Protein AF-A0A0C2S183-F1 (afdb_monomer)

Secondary structure (DSSP, 8-state):
--GGGS-HHHHHHHHHHGGG---GGGT------------HHHHHHHHHHHHHHTT--GGGGG-HHHHHHHHHH-TT--GGGSPPHHHHHHHHHHHHHHHHHHHHHHHHHHHHHHHHHHHHH--

Organism: Amanita muscaria (strain Koide BX008) (NCBI:txid946122)

Radius of gyration: 29.62 Å; Cα contacts (8 Å, |Δi|>4): 50; chains: 1; bounding box: 58×31×96 Å

Sequence (123 aa):
LNHRAIPPPLMKSMQKANKGQMKLDKMLEKGTKPQETFTKEIILRSVAQFVVCNDQALAVANNVFFRNCLVSMRPKTKRSELPSTHDISVYIHNQCVDWLAQLKKDISVSTDYYKEKTTLTNP

pLDDT: mean 81.88, std 15.83, range [51.69, 98.19]

Mean predicted aligned error: 14.42 Å

Nearest PDB structures (foldseek):
  3q8x-assembly1_A  TM=3.657E-01  e=8.889E+00  Streptococcus pyogenes

Solvent-accessible surface area (backbone atoms only — not comparable to full-atom values): 7395 Å² total; per-residue (Å²): 133,75,83,82,79,58,57,69,72,58,50,54,50,50,59,59,64,64,74,64,78,73,59,67,79,80,75,52,84,78,72,85,62,81,71,76,78,83,43,48,65,56,47,36,54,52,53,39,48,52,30,65,79,66,74,45,65,62,63,52,51,64,32,66,66,54,47,49,50,56,32,67,78,36,78,83,62,51,78,90,42,55,51,43,38,63,56,35,54,52,51,53,50,50,53,50,53,54,49,52,56,50,50,51,50,54,52,50,54,52,52,50,55,54,50,54,52,51,58,74,72,55,129

Foldseek 3Di:
DDPPPAPPVRVVVVVVVVPDPPDVVVVDPPPPDPPPPLALVNLLVVVLCVCVVVVHDLQCLVDPVSVVVVCVVPVPDDPVSRDHSVSSVVVVVVVVVVVVVVVVVVVVVVVVVVVVVVVVVPD

Structure (mmCIF, N/CA/C/O backbone):
data_AF-A0A0C2S183-F1
#
_entry.id   AF-A0A0C2S183-F1
#
loop_
_atom_site.group_PDB
_atom_site.id
_atom_site.type_symbol
_atom_site.label_atom_id
_atom_site.label_alt_id
_atom_site.label_comp_id
_atom_site.label_asym_id
_atom_site.label_entity_id
_atom_site.label_seq_id
_atom_site.pdbx_PDB_ins_code
_atom_site.Cartn_x
_atom_site.Cartn_y
_atom_site.Cartn_z
_atom_site.occupancy
_atom_site.B_iso_or_equiv
_atom_site.auth_seq_id
_atom_site.auth_comp_id
_atom_site.auth_asym_id
_atom_site.auth_atom_id
_atom_site.pdbx_PDB_model_num
ATOM 1 N N . LEU A 1 1 ? 23.446 -6.283 -49.435 1.00 51.69 1 LEU A N 1
ATOM 2 C CA . LEU A 1 1 ? 22.311 -6.289 -50.389 1.00 51.69 1 LEU A CA 1
ATOM 3 C C . LEU A 1 1 ? 22.764 -5.677 -51.714 1.00 51.69 1 LEU A C 1
ATOM 5 O O . LEU A 1 1 ? 23.274 -4.564 -51.706 1.00 51.69 1 LEU A O 1
ATOM 9 N N . ASN A 1 2 ? 22.614 -6.400 -52.830 1.00 53.06 2 ASN A N 1
ATOM 10 C CA . ASN A 1 2 ? 22.972 -5.919 -54.170 1.00 53.06 2 ASN A CA 1
ATOM 11 C C . ASN A 1 2 ? 21.949 -4.882 -54.665 1.00 53.06 2 ASN A C 1
ATOM 13 O O . ASN A 1 2 ? 20.811 -5.219 -54.974 1.00 53.06 2 ASN A O 1
ATOM 17 N N . HI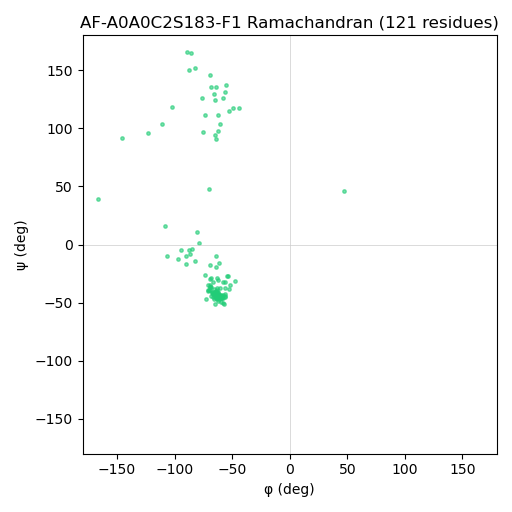S A 1 3 ? 22.370 -3.623 -54.787 1.00 58.47 3 HIS A N 1
ATOM 18 C CA . HIS A 1 3 ? 21.548 -2.484 -55.231 1.00 58.47 3 HIS A CA 1
ATOM 19 C C . HIS A 1 3 ? 21.041 -2.594 -56.686 1.00 58.47 3 HIS A C 1
ATOM 21 O O . HIS A 1 3 ? 20.203 -1.802 -57.107 1.00 58.47 3 HIS A O 1
ATOM 27 N N . ARG A 1 4 ? 21.535 -3.575 -57.454 1.00 61.53 4 ARG A N 1
ATOM 28 C CA . ARG A 1 4 ? 21.170 -3.823 -58.860 1.00 61.53 4 ARG A CA 1
ATOM 29 C C . ARG A 1 4 ? 19.931 -4.705 -59.053 1.00 61.53 4 ARG A C 1
ATOM 31 O O . ARG A 1 4 ? 19.474 -4.838 -60.178 1.00 61.53 4 ARG A O 1
ATOM 38 N N . ALA A 1 5 ? 19.390 -5.302 -57.989 1.00 69.50 5 ALA A N 1
ATOM 39 C CA . ALA A 1 5 ? 18.243 -6.213 -58.084 1.00 69.50 5 ALA A CA 1
ATOM 40 C C . ALA A 1 5 ? 16.873 -5.504 -58.086 1.00 69.50 5 ALA A C 1
ATOM 42 O O . ALA A 1 5 ? 15.847 -6.163 -58.221 1.00 69.50 5 ALA A O 1
ATOM 43 N N . ILE A 1 6 ? 16.835 -4.177 -57.923 1.00 68.56 6 ILE A N 1
ATOM 44 C CA .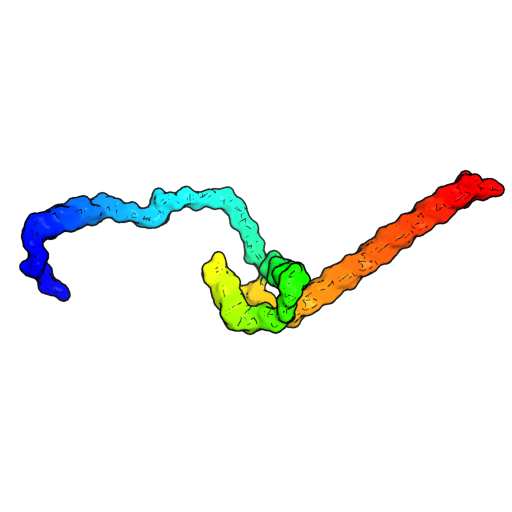 ILE A 1 6 ? 15.585 -3.409 -57.890 1.00 68.56 6 ILE A CA 1
ATOM 45 C C . ILE A 1 6 ? 15.389 -2.723 -59.249 1.00 68.56 6 ILE A C 1
ATOM 47 O O . ILE A 1 6 ? 16.206 -1.872 -59.612 1.00 68.56 6 ILE A O 1
ATOM 51 N N . PRO A 1 7 ? 14.312 -3.038 -59.992 1.00 77.44 7 PRO A N 1
ATOM 52 C CA . PRO A 1 7 ? 14.007 -2.380 -61.256 1.00 77.44 7 PRO A CA 1
ATOM 53 C C . PRO A 1 7 ? 13.921 -0.847 -61.099 1.00 77.44 7 PRO A C 1
ATOM 55 O O . PRO A 1 7 ? 13.278 -0.367 -60.159 1.00 77.44 7 PRO A O 1
ATOM 58 N N . PRO A 1 8 ? 14.494 -0.049 -62.023 1.00 74.06 8 PRO A N 1
ATOM 59 C CA . PRO A 1 8 ? 14.494 1.416 -61.935 1.00 74.06 8 PRO A CA 1
ATOM 60 C C . PRO A 1 8 ? 13.119 2.081 -61.704 1.00 74.06 8 PRO A C 1
ATOM 62 O O . PRO A 1 8 ? 13.066 3.078 -60.977 1.00 74.06 8 PRO A O 1
ATOM 65 N N . PRO A 1 9 ? 11.995 1.561 -62.247 1.00 75.88 9 PRO A N 1
ATOM 66 C CA . PRO A 1 9 ? 10.665 2.102 -61.956 1.00 75.88 9 PRO A CA 1
ATOM 67 C C . PRO A 1 9 ? 10.265 1.952 -60.481 1.00 75.88 9 PRO A C 1
ATOM 69 O O . PRO A 1 9 ? 9.735 2.893 -59.890 1.00 75.88 9 PRO A O 1
ATOM 72 N N . LEU A 1 10 ? 10.581 0.803 -59.871 1.00 69.12 10 LEU A N 1
ATOM 73 C CA . LEU A 1 10 ? 10.329 0.516 -58.455 1.00 69.12 10 LEU A CA 1
ATOM 74 C C . LEU A 1 10 ? 11.228 1.357 -57.544 1.00 69.12 10 LEU A C 1
ATOM 76 O O . LEU A 1 10 ? 10.786 1.860 -56.519 1.00 69.12 10 LEU A O 1
ATOM 80 N N . MET A 1 11 ? 12.477 1.599 -57.943 1.00 71.94 11 MET A N 1
ATOM 81 C CA . MET A 1 11 ? 13.378 2.461 -57.175 1.00 71.94 11 MET A CA 1
ATOM 82 C C . MET A 1 11 ? 12.866 3.912 -57.112 1.00 71.94 11 MET A C 1
ATOM 84 O O . MET A 1 11 ? 12.898 4.540 -56.052 1.00 71.94 11 MET A O 1
ATOM 88 N N . LYS A 1 12 ? 12.327 4.434 -58.224 1.00 70.06 12 LYS A N 1
ATOM 89 C CA . LYS A 1 12 ? 11.727 5.778 -58.281 1.00 70.06 12 LYS A CA 1
ATOM 90 C C . LYS A 1 12 ? 10.422 5.876 -57.485 1.00 70.06 12 LYS A C 1
ATOM 92 O O . LYS A 1 12 ? 10.176 6.918 -56.876 1.00 70.06 12 LYS A O 1
ATOM 97 N N . SER A 1 13 ? 9.594 4.827 -57.466 1.00 66.88 13 SER A N 1
ATOM 98 C CA . SER A 1 13 ? 8.370 4.808 -56.653 1.00 66.88 13 SER A CA 1
ATOM 99 C C . SER A 1 13 ? 8.682 4.700 -55.158 1.00 66.88 13 SER A C 1
ATOM 101 O O . SER A 1 13 ? 8.099 5.440 -54.370 1.00 66.88 13 SER A O 1
ATOM 103 N N . MET A 1 14 ? 9.674 3.892 -54.767 1.00 64.69 14 MET A N 1
ATOM 104 C CA . MET A 1 14 ? 10.140 3.784 -53.379 1.00 64.69 14 MET A CA 1
ATOM 105 C C . MET A 1 14 ? 10.765 5.089 -52.873 1.00 64.69 14 MET A C 1
ATOM 107 O O . MET A 1 14 ? 10.474 5.509 -51.758 1.00 64.69 14 MET A O 1
ATOM 111 N N . GLN A 1 15 ? 11.562 5.789 -53.688 1.00 65.31 15 GLN A N 1
ATOM 112 C CA . GLN A 1 15 ? 12.102 7.109 -53.326 1.00 65.31 15 GLN A CA 1
ATOM 113 C C . GLN A 1 15 ? 11.017 8.190 -53.215 1.00 65.31 15 GLN A C 1
ATOM 115 O O . GLN A 1 15 ? 11.141 9.094 -52.389 1.00 65.31 15 GLN A O 1
ATOM 120 N N . LYS A 1 16 ? 9.941 8.105 -54.012 1.00 62.91 16 LYS A N 1
ATOM 121 C CA . LYS A 1 16 ? 8.768 8.983 -53.868 1.00 62.91 16 LYS A CA 1
ATOM 122 C C . LYS A 1 16 ? 7.954 8.658 -52.611 1.00 62.91 16 LYS A C 1
ATOM 124 O O . LYS A 1 16 ? 7.524 9.589 -51.940 1.00 62.91 16 LYS A O 1
ATOM 129 N N . ALA A 1 17 ? 7.794 7.379 -52.265 1.00 58.47 17 ALA A N 1
ATOM 130 C CA . ALA A 1 17 ? 7.087 6.943 -51.058 1.00 58.47 17 ALA A CA 1
ATOM 131 C C . ALA A 1 17 ? 7.845 7.294 -49.763 1.00 58.47 17 ALA A C 1
ATOM 133 O O . ALA A 1 17 ? 7.230 7.577 -48.739 1.00 58.47 17 ALA A O 1
ATOM 134 N N . ASN A 1 18 ? 9.180 7.358 -49.812 1.00 55.22 18 ASN A N 1
ATOM 135 C CA . ASN A 1 18 ? 10.015 7.667 -48.646 1.00 55.22 18 ASN A CA 1
ATOM 136 C C . ASN A 1 18 ? 10.070 9.167 -48.282 1.00 55.22 18 ASN A C 1
ATOM 138 O O . ASN A 1 18 ? 10.753 9.552 -47.336 1.00 55.22 18 ASN A O 1
ATOM 142 N N . LYS A 1 19 ? 9.357 10.039 -49.012 1.00 53.75 19 LYS A N 1
ATOM 143 C CA . LYS A 1 19 ? 9.316 11.491 -48.751 1.00 53.75 19 LYS A CA 1
ATOM 144 C C . LYS A 1 19 ? 8.369 11.913 -47.623 1.00 53.75 19 LYS A C 1
ATOM 146 O O . LYS A 1 19 ? 8.138 13.106 -47.451 1.00 53.75 19 LYS A O 1
ATOM 151 N N . GLY A 1 20 ? 7.840 10.983 -46.833 1.00 58.28 20 GLY A N 1
ATOM 152 C CA . GLY A 1 20 ? 6.886 11.368 -45.800 1.00 58.28 20 GLY A CA 1
ATOM 153 C C . GLY A 1 20 ? 6.569 10.314 -44.760 1.00 58.28 20 GLY A C 1
ATOM 154 O O . GLY A 1 20 ? 5.420 10.238 -44.345 1.00 58.28 20 GLY A O 1
ATOM 155 N N . GLN A 1 21 ? 7.539 9.523 -44.292 1.00 55.94 21 GLN A N 1
ATOM 156 C CA . GLN A 1 21 ? 7.322 8.868 -43.003 1.00 55.94 21 GLN A CA 1
ATOM 157 C C . GLN A 1 21 ? 7.498 9.933 -41.915 1.00 55.94 21 GLN A C 1
ATOM 159 O O . GLN A 1 21 ? 8.614 10.307 -41.548 1.00 55.94 21 GLN A O 1
ATOM 164 N N . MET A 1 22 ? 6.383 10.505 -41.459 1.00 55.66 22 MET A N 1
ATOM 165 C CA . MET A 1 22 ? 6.396 11.418 -40.324 1.00 55.66 22 MET A CA 1
ATOM 166 C C . MET A 1 22 ? 6.984 10.686 -39.115 1.00 55.66 22 MET A C 1
ATOM 168 O O . MET A 1 22 ? 6.528 9.602 -38.756 1.00 55.66 22 MET A O 1
ATOM 172 N N . LYS A 1 23 ? 8.016 11.264 -38.487 1.00 62.94 23 LYS A N 1
ATOM 173 C CA . LYS A 1 23 ? 8.497 10.772 -37.190 1.00 62.94 23 LYS A CA 1
ATOM 174 C C . LYS A 1 23 ? 7.316 10.795 -36.219 1.00 62.94 23 LYS A C 1
ATOM 176 O O . LYS A 1 23 ? 6.643 11.819 -36.130 1.00 62.94 23 LYS A O 1
ATOM 181 N N . LEU A 1 24 ? 7.097 9.691 -35.502 1.00 59.22 24 LEU A N 1
ATOM 182 C CA . LEU A 1 24 ? 6.014 9.514 -34.519 1.00 59.22 24 LEU A CA 1
ATOM 183 C C . LEU A 1 24 ? 5.893 10.694 -33.538 1.00 59.22 24 LEU A C 1
ATOM 185 O O . LEU A 1 24 ? 4.786 11.063 -33.159 1.00 59.22 24 LEU A O 1
ATOM 189 N N . ASP A 1 25 ? 7.013 11.349 -33.217 1.00 59.03 25 ASP A N 1
ATOM 190 C CA . ASP A 1 25 ? 7.066 12.574 -32.407 1.00 59.03 25 ASP A CA 1
ATOM 191 C C . ASP A 1 25 ? 6.185 13.725 -32.924 1.00 59.03 25 ASP A C 1
ATOM 193 O O . ASP A 1 25 ? 5.768 14.563 -32.133 1.00 59.03 25 ASP A O 1
ATOM 197 N N . LYS A 1 26 ? 5.897 13.790 -34.232 1.00 59.72 26 LYS A N 1
ATOM 198 C CA . LYS A 1 26 ? 5.030 14.818 -34.837 1.00 59.72 26 LYS A CA 1
ATOM 199 C C . LYS A 1 26 ? 3.550 14.433 -34.880 1.00 59.72 26 LYS A C 1
ATOM 201 O O . LYS A 1 26 ? 2.736 15.271 -35.244 1.00 59.72 26 LYS A O 1
ATOM 206 N N . MET A 1 27 ? 3.204 13.183 -34.571 1.00 56.78 27 MET A N 1
ATOM 207 C CA . MET A 1 27 ? 1.818 12.690 -34.601 1.00 56.78 27 MET A CA 1
ATOM 208 C C . MET A 1 27 ? 1.153 12.703 -33.224 1.00 56.78 27 MET A C 1
ATOM 210 O O . MET A 1 27 ? -0.056 12.517 -33.132 1.00 56.78 27 MET A O 1
ATOM 214 N N . LEU A 1 28 ? 1.930 12.902 -32.159 1.00 60.28 28 LEU A N 1
ATOM 215 C CA . LEU A 1 28 ? 1.430 12.894 -30.796 1.00 60.28 28 LEU A CA 1
ATOM 216 C C . LEU A 1 28 ? 1.505 14.310 -30.225 1.00 60.28 28 LEU A C 1
ATOM 218 O O . LEU A 1 28 ? 2.576 14.771 -29.827 1.00 60.28 28 LEU A O 1
ATOM 222 N N . GLU A 1 29 ? 0.362 14.988 -30.138 1.00 63.06 29 GLU A N 1
ATOM 223 C CA . GLU A 1 29 ? 0.225 16.105 -29.210 1.00 63.06 29 GLU A CA 1
ATOM 224 C C . GLU A 1 29 ? 0.451 15.544 -27.804 1.00 63.06 29 GLU A C 1
ATOM 226 O O . GLU A 1 29 ? -0.385 14.824 -27.252 1.00 63.06 29 GLU A O 1
ATOM 231 N N . LYS A 1 30 ? 1.638 15.794 -27.239 1.00 62.47 30 LYS A N 1
ATOM 232 C CA . LYS A 1 30 ? 1.937 15.463 -25.845 1.00 62.47 30 LYS A CA 1
ATOM 233 C C . LYS A 1 30 ? 1.020 16.317 -24.986 1.00 62.47 30 LYS A C 1
ATOM 235 O O . LYS A 1 30 ? 1.367 17.445 -24.652 1.00 62.47 30 LYS A O 1
ATOM 240 N N . GLY A 1 31 ? -0.157 15.782 -24.669 1.00 55.84 31 GLY A N 1
ATOM 241 C CA . GLY A 1 31 ? -1.099 16.416 -23.768 1.00 55.84 31 GLY A CA 1
ATOM 242 C C . GLY A 1 31 ? -0.357 16.832 -22.506 1.00 55.84 31 GLY A C 1
ATOM 243 O O . GLY A 1 31 ? 0.193 15.991 -21.793 1.00 55.84 31 GLY A O 1
ATOM 244 N N . THR A 1 32 ? -0.328 18.135 -22.254 1.00 54.59 32 THR A N 1
ATOM 245 C CA . THR A 1 32 ? 0.193 18.794 -21.054 1.00 54.59 32 THR A CA 1
ATOM 246 C C . THR A 1 32 ? -0.724 18.518 -19.864 1.00 54.59 32 THR A C 1
ATOM 248 O O . THR A 1 32 ? -1.116 19.415 -19.125 1.00 54.59 32 THR A O 1
ATOM 251 N N . LYS A 1 33 ? -1.102 17.255 -19.656 1.00 60.59 33 LYS A N 1
ATOM 252 C CA . LYS A 1 33 ? -1.627 16.854 -18.358 1.00 60.59 33 LYS A CA 1
ATOM 253 C C . LYS A 1 33 ? -0.453 16.942 -17.385 1.00 60.59 33 LYS A C 1
ATOM 255 O O . LYS A 1 33 ? 0.639 16.489 -17.748 1.00 60.59 33 LYS A O 1
ATOM 260 N N . PRO A 1 34 ? -0.636 17.510 -16.181 1.00 55.41 34 PRO A N 1
ATOM 261 C CA . PRO A 1 34 ? 0.350 17.350 -15.129 1.00 55.41 34 PRO A CA 1
ATOM 262 C C . PRO A 1 34 ? 0.576 15.847 -15.010 1.00 55.41 34 PRO A C 1
ATOM 264 O O . PRO A 1 34 ? -0.366 15.104 -14.733 1.00 55.41 34 PRO A O 1
ATOM 267 N N . GLN A 1 35 ? 1.780 15.369 -15.328 1.00 59.56 35 GLN A N 1
ATOM 268 C CA . GLN A 1 35 ? 2.105 14.007 -14.947 1.00 59.56 35 GLN A CA 1
ATOM 269 C C . GLN A 1 35 ? 2.041 14.021 -13.431 1.00 59.56 35 GLN A C 1
ATOM 271 O O . GLN A 1 35 ? 2.864 14.699 -12.813 1.00 59.56 35 GLN A O 1
ATOM 276 N N . GLU A 1 36 ? 1.046 13.341 -12.854 1.00 64.56 36 GLU A N 1
ATOM 277 C CA . GLU A 1 36 ? 1.074 13.018 -11.436 1.00 64.56 36 GLU A CA 1
ATOM 278 C C . GLU A 1 36 ? 2.484 12.526 -11.151 1.00 64.56 36 GLU A C 1
ATOM 280 O O . GLU A 1 36 ? 2.999 11.606 -11.800 1.00 64.56 36 GLU A O 1
ATOM 285 N N . THR A 1 37 ? 3.172 13.262 -10.287 1.00 68.50 37 THR A N 1
ATOM 286 C CA . THR A 1 37 ? 4.536 12.955 -9.911 1.00 68.50 37 THR A CA 1
ATOM 287 C C . THR A 1 37 ? 4.484 11.599 -9.244 1.00 68.50 37 THR A C 1
ATOM 289 O O . THR A 1 37 ? 4.106 11.496 -8.088 1.00 68.50 37 THR A O 1
ATOM 292 N N . PHE A 1 38 ? 4.797 10.548 -9.990 1.00 72.62 38 PHE A N 1
ATOM 293 C CA . PHE A 1 38 ? 4.910 9.200 -9.456 1.00 72.62 38 PHE A CA 1
ATOM 294 C C . PHE A 1 38 ? 6.081 9.186 -8.481 1.00 72.62 38 PHE A C 1
ATOM 296 O O . PHE A 1 38 ? 7.242 9.040 -8.882 1.00 72.62 38 PHE A O 1
ATOM 303 N N . THR A 1 39 ? 5.748 9.386 -7.214 1.00 86.44 39 THR A N 1
ATOM 304 C CA . THR A 1 39 ? 6.654 9.232 -6.091 1.00 86.44 39 THR A CA 1
ATOM 305 C C . THR A 1 39 ? 6.602 7.795 -5.584 1.00 86.44 39 THR A C 1
ATOM 307 O O . THR A 1 39 ? 5.687 7.025 -5.907 1.00 86.44 39 THR A O 1
ATOM 310 N N . LYS A 1 40 ? 7.588 7.422 -4.766 1.00 90.50 40 LYS A N 1
ATOM 311 C CA . LYS A 1 40 ? 7.632 6.109 -4.115 1.00 90.50 40 LYS A CA 1
ATOM 312 C C . LYS A 1 40 ? 6.360 5.852 -3.298 1.00 90.50 40 LYS A C 1
ATOM 314 O O . LYS A 1 40 ? 5.843 4.740 -3.301 1.00 90.50 40 LYS A O 1
ATOM 319 N N . GLU A 1 41 ? 5.831 6.885 -2.653 1.00 91.81 41 GLU A N 1
ATOM 320 C CA . GLU A 1 41 ? 4.638 6.826 -1.807 1.00 91.81 41 GLU A CA 1
ATOM 321 C C . GLU A 1 41 ? 3.382 6.508 -2.625 1.00 91.81 41 GLU A C 1
ATOM 323 O O . GLU A 1 41 ? 2.576 5.674 -2.218 1.00 91.81 41 GLU A O 1
ATOM 328 N N . ILE A 1 42 ? 3.231 7.115 -3.807 1.00 91.00 42 ILE A N 1
ATOM 329 C CA . ILE A 1 42 ? 2.090 6.846 -4.695 1.00 91.00 42 ILE A CA 1
ATOM 330 C C . ILE A 1 42 ? 2.153 5.419 -5.239 1.00 91.00 42 ILE A C 1
ATOM 332 O O . ILE A 1 42 ? 1.127 4.735 -5.283 1.00 91.00 42 ILE A O 1
ATOM 336 N N . ILE A 1 43 ? 3.345 4.938 -5.608 1.00 92.81 43 ILE A N 1
ATOM 337 C CA . ILE A 1 43 ? 3.531 3.550 -6.051 1.00 92.81 43 ILE A CA 1
ATOM 338 C C . ILE A 1 43 ? 3.193 2.592 -4.904 1.00 92.81 43 ILE A C 1
ATOM 340 O O . ILE A 1 43 ? 2.428 1.652 -5.107 1.00 92.81 43 ILE A O 1
ATOM 344 N N . LEU A 1 44 ? 3.704 2.849 -3.697 1.00 95.69 44 LEU A N 1
ATOM 345 C CA . LEU A 1 44 ? 3.421 2.044 -2.510 1.00 95.69 44 LEU A CA 1
ATOM 346 C C . LEU A 1 44 ? 1.917 1.964 -2.230 1.00 95.69 44 LEU A C 1
ATOM 348 O O . LEU A 1 44 ? 1.382 0.863 -2.115 1.00 95.69 44 LEU A O 1
ATOM 352 N N . ARG A 1 45 ? 1.228 3.111 -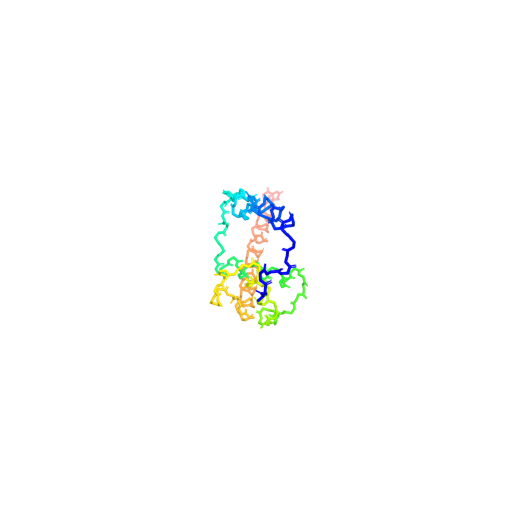2.193 1.00 95.75 45 ARG A N 1
ATOM 353 C CA . ARG A 1 45 ? -0.223 3.178 -1.981 1.00 95.75 45 ARG A CA 1
ATOM 354 C C . ARG A 1 45 ? -0.990 2.413 -3.058 1.00 95.75 45 ARG A C 1
ATOM 356 O O . ARG A 1 45 ? -1.884 1.639 -2.732 1.00 95.75 45 ARG A O 1
ATOM 363 N N . SER A 1 46 ? -0.631 2.602 -4.327 1.00 94.50 46 SER A N 1
ATOM 364 C CA . SER A 1 46 ? -1.326 1.969 -5.456 1.00 94.50 46 SER A CA 1
ATOM 365 C C . SER A 1 46 ? -1.150 0.451 -5.454 1.00 94.50 46 SER A C 1
ATOM 367 O O . SER A 1 46 ? -2.113 -0.285 -5.654 1.00 94.50 46 SER A O 1
ATOM 369 N N . VAL A 1 47 ? 0.066 -0.036 -5.186 1.00 95.25 47 VAL A N 1
ATOM 370 C CA . VAL A 1 47 ? 0.333 -1.479 -5.096 1.00 95.25 47 VAL A CA 1
ATOM 371 C C . VAL A 1 47 ? -0.334 -2.076 -3.856 1.00 95.25 47 VAL A C 1
ATOM 373 O O . VAL A 1 47 ? -0.905 -3.157 -3.949 1.00 95.25 47 VAL A O 1
ATOM 376 N N . ALA A 1 48 ? -0.333 -1.378 -2.717 1.00 97.31 48 ALA A N 1
ATOM 377 C CA . ALA A 1 48 ? -1.052 -1.823 -1.525 1.00 97.31 48 ALA A CA 1
ATOM 378 C C . ALA A 1 48 ? -2.563 -1.931 -1.777 1.00 97.31 48 ALA A C 1
ATOM 380 O O . ALA A 1 48 ? -3.172 -2.936 -1.419 1.00 97.31 48 ALA A O 1
ATOM 381 N N . GLN A 1 49 ? -3.161 -0.949 -2.456 1.00 97.00 49 GLN A N 1
ATOM 382 C CA . GLN A 1 49 ? -4.572 -0.995 -2.834 1.00 97.00 49 GLN A CA 1
ATOM 383 C C . GLN A 1 49 ? -4.861 -2.145 -3.804 1.00 97.00 49 GLN A C 1
ATOM 385 O O . GLN A 1 49 ? -5.830 -2.868 -3.608 1.00 97.00 49 GLN A O 1
ATOM 390 N N . PHE A 1 50 ? -4.008 -2.360 -4.809 1.00 96.19 50 PHE A N 1
ATOM 391 C CA . PHE A 1 50 ? -4.118 -3.514 -5.704 1.00 96.19 50 PHE A CA 1
ATOM 392 C C . PHE A 1 50 ? -4.093 -4.837 -4.928 1.00 96.19 50 PHE A C 1
ATOM 394 O O . PHE A 1 50 ? -4.893 -5.723 -5.213 1.00 96.19 50 PHE A O 1
ATOM 401 N N . VAL A 1 51 ? -3.209 -4.953 -3.933 1.00 97.25 51 VAL A N 1
ATOM 402 C CA . VAL A 1 51 ? -3.101 -6.149 -3.094 1.00 97.25 51 VAL A CA 1
ATOM 403 C C . VAL A 1 51 ? -4.363 -6.376 -2.269 1.00 97.25 51 VAL A C 1
ATOM 405 O O . VAL A 1 51 ? -4.922 -7.466 -2.314 1.00 97.25 51 VAL A O 1
ATOM 408 N N . VAL A 1 52 ? -4.828 -5.353 -1.551 1.00 96.94 52 VAL A N 1
ATOM 409 C CA . VAL A 1 52 ? -5.968 -5.473 -0.630 1.00 96.94 52 VAL A CA 1
ATOM 410 C C . VAL A 1 52 ? -7.292 -5.610 -1.382 1.00 96.94 52 VAL A C 1
ATOM 412 O O . VAL A 1 52 ? -8.091 -6.480 -1.059 1.00 96.94 52 VAL A O 1
ATOM 415 N N . CYS A 1 53 ? -7.542 -4.769 -2.388 1.00 97.38 53 CYS A N 1
ATOM 416 C CA . CYS A 1 53 ? -8.832 -4.736 -3.080 1.00 97.38 53 CYS A CA 1
ATOM 417 C C . CYS A 1 53 ? -9.053 -5.933 -4.011 1.00 97.38 53 CYS A C 1
ATOM 419 O O . CYS A 1 53 ? -10.202 -6.285 -4.255 1.00 97.38 53 CYS A O 1
ATOM 421 N N . ASN A 1 54 ? -7.983 -6.548 -4.524 1.00 96.88 54 ASN A N 1
ATOM 422 C CA . ASN A 1 54 ? -8.077 -7.702 -5.424 1.00 96.88 54 ASN A CA 1
ATOM 423 C C . ASN A 1 54 ? -7.648 -9.019 -4.761 1.00 96.88 54 ASN A C 1
ATOM 425 O O . ASN A 1 54 ? -7.340 -9.966 -5.484 1.00 96.88 54 ASN A O 1
ATOM 429 N N . ASP A 1 55 ? -7.566 -9.063 -3.427 1.00 96.19 55 ASP A N 1
ATOM 430 C CA . ASP A 1 55 ? -7.179 -10.249 -2.645 1.00 96.19 55 ASP A CA 1
ATOM 431 C C . ASP A 1 55 ? -5.914 -10.948 -3.180 1.00 96.19 55 ASP A C 1
ATOM 433 O O . ASP A 1 55 ? -5.855 -12.154 -3.417 1.00 96.19 55 ASP A O 1
ATOM 437 N N . GLN A 1 56 ? -4.884 -10.155 -3.475 1.00 97.38 56 GLN A N 1
ATOM 438 C CA . GLN A 1 56 ? -3.628 -10.690 -3.992 1.00 97.38 56 GLN A CA 1
ATOM 439 C C . GLN A 1 56 ? -2.706 -11.083 -2.844 1.00 97.38 56 GLN A C 1
ATOM 441 O O . GLN A 1 56 ? -2.655 -10.441 -1.796 1.00 97.38 56 GLN A O 1
ATOM 446 N N . ALA A 1 57 ? -1.864 -12.089 -3.075 1.00 97.06 57 ALA A N 1
ATOM 447 C CA . ALA A 1 57 ? -0.811 -12.425 -2.128 1.00 97.06 57 ALA A CA 1
ATOM 448 C C . ALA A 1 57 ? 0.199 -11.270 -1.994 1.00 97.06 57 ALA A C 1
ATOM 450 O O . ALA A 1 57 ? 0.711 -10.768 -2.994 1.00 97.06 57 ALA A O 1
ATOM 451 N N . LEU A 1 58 ? 0.602 -10.928 -0.764 1.00 96.75 58 LEU A N 1
ATOM 452 C CA . LEU A 1 58 ? 1.635 -9.912 -0.483 1.00 96.75 58 LEU A CA 1
ATOM 453 C C . LEU A 1 58 ? 2.967 -10.168 -1.222 1.00 96.75 58 LEU A C 1
ATOM 455 O O . LEU A 1 58 ? 3.721 -9.240 -1.534 1.00 96.75 58 LEU A O 1
ATOM 459 N N . ALA A 1 59 ? 3.261 -11.434 -1.531 1.00 96.44 59 ALA A N 1
ATOM 460 C CA . ALA A 1 59 ? 4.435 -11.846 -2.296 1.00 96.44 59 ALA A CA 1
ATOM 461 C C . ALA A 1 59 ? 4.443 -11.311 -3.744 1.00 96.44 59 ALA A C 1
ATOM 463 O O . ALA A 1 59 ? 5.515 -11.223 -4.349 1.00 96.44 59 ALA A O 1
ATOM 464 N N . VAL A 1 60 ? 3.289 -10.899 -4.291 1.00 96.75 60 VAL A N 1
ATOM 465 C CA . VAL A 1 60 ? 3.175 -10.347 -5.653 1.00 96.75 60 VAL A CA 1
ATOM 466 C C . VAL A 1 60 ? 4.086 -9.136 -5.857 1.00 96.75 60 VAL A C 1
ATOM 468 O O . VAL A 1 60 ? 4.674 -8.969 -6.920 1.00 96.75 60 VAL A O 1
ATOM 471 N N . ALA A 1 61 ? 4.312 -8.344 -4.809 1.00 95.25 61 ALA A N 1
ATOM 472 C CA . ALA A 1 61 ? 5.176 -7.171 -4.853 1.00 95.25 61 ALA A CA 1
ATOM 473 C C . ALA A 1 61 ? 6.643 -7.485 -5.176 1.00 95.25 61 ALA A C 1
ATOM 475 O O . ALA A 1 61 ? 7.344 -6.668 -5.774 1.00 95.25 61 ALA A O 1
ATOM 476 N N . ASN A 1 62 ? 7.110 -8.670 -4.780 1.00 95.75 62 ASN A N 1
ATOM 477 C CA . ASN A 1 62 ? 8.459 -9.158 -5.050 1.00 95.75 62 ASN A CA 1
ATOM 478 C C . ASN A 1 62 ? 8.527 -10.036 -6.310 1.00 95.75 62 ASN A C 1
ATOM 480 O O . ASN A 1 62 ? 9.621 -10.428 -6.716 1.00 95.75 62 ASN A O 1
ATOM 484 N N . ASN A 1 63 ? 7.391 -10.330 -6.950 1.00 96.00 63 ASN A N 1
ATOM 485 C CA . ASN A 1 63 ? 7.352 -11.117 -8.173 1.00 96.00 63 ASN A CA 1
ATOM 486 C C . ASN A 1 63 ? 8.050 -10.365 -9.322 1.00 96.00 63 ASN A C 1
ATOM 488 O O . ASN A 1 63 ? 7.770 -9.196 -9.597 1.00 96.00 63 ASN A O 1
ATOM 492 N N . VAL A 1 64 ? 8.965 -11.054 -10.009 1.00 95.56 64 VAL A N 1
ATOM 493 C CA . VAL A 1 64 ? 9.779 -10.468 -11.084 1.00 95.56 64 VAL A CA 1
ATOM 494 C C . VAL A 1 64 ? 8.917 -10.017 -12.263 1.00 95.56 64 VAL A C 1
ATOM 496 O O . VAL A 1 64 ? 9.126 -8.921 -12.776 1.00 95.56 64 VAL A O 1
ATOM 499 N N . PHE A 1 65 ? 7.920 -10.808 -12.664 1.00 95.81 65 PHE A N 1
ATOM 500 C CA . PHE A 1 65 ? 7.011 -10.444 -13.752 1.00 95.81 65 PHE A CA 1
ATOM 501 C C . PHE A 1 65 ? 6.186 -9.214 -13.392 1.00 95.81 65 PHE A C 1
ATOM 503 O O . PHE A 1 65 ? 6.134 -8.272 -14.175 1.00 95.81 65 PHE A O 1
ATOM 510 N N . PHE A 1 66 ? 5.626 -9.173 -12.182 1.00 94.56 66 PHE A N 1
ATOM 511 C CA . PHE A 1 66 ? 4.867 -8.016 -11.710 1.00 94.56 66 PHE A CA 1
ATOM 512 C C . PHE A 1 66 ? 5.717 -6.736 -11.709 1.00 94.56 66 PHE A C 1
ATOM 514 O O . PHE A 1 66 ? 5.306 -5.705 -12.241 1.00 94.56 66 PHE A O 1
ATOM 521 N N . ARG A 1 67 ? 6.952 -6.806 -11.200 1.00 93.94 67 ARG A N 1
ATOM 522 C CA . ARG A 1 67 ? 7.898 -5.678 -11.233 1.00 93.94 67 ARG A CA 1
ATOM 523 C C . ARG A 1 67 ? 8.260 -5.257 -12.653 1.00 93.94 67 ARG A C 1
ATOM 525 O O . ARG A 1 67 ? 8.298 -4.062 -12.936 1.00 93.94 67 ARG A O 1
ATOM 532 N N . ASN A 1 68 ? 8.475 -6.214 -13.552 1.00 93.44 68 ASN A N 1
ATOM 533 C CA . ASN A 1 68 ? 8.728 -5.927 -14.961 1.00 93.44 68 ASN A CA 1
ATOM 534 C C . ASN A 1 68 ? 7.526 -5.245 -15.618 1.00 93.44 68 ASN A C 1
ATOM 536 O O . ASN A 1 68 ? 7.724 -4.322 -16.403 1.00 93.44 68 ASN A O 1
ATOM 540 N N . CYS A 1 69 ? 6.295 -5.630 -15.273 1.00 92.38 69 CYS A N 1
ATOM 541 C CA . CYS A 1 69 ? 5.091 -4.937 -15.725 1.00 92.38 69 CYS A CA 1
ATOM 542 C C . CYS A 1 69 ? 5.061 -3.489 -15.220 1.00 92.38 69 CYS A C 1
ATOM 544 O O . CYS A 1 69 ? 4.837 -2.585 -16.020 1.00 92.38 69 CYS A O 1
ATOM 546 N N . LEU A 1 70 ? 5.365 -3.240 -13.941 1.00 90.44 70 LEU A N 1
ATOM 547 C CA . LEU A 1 70 ? 5.437 -1.877 -13.390 1.00 90.44 70 LEU A CA 1
ATOM 548 C C . LEU A 1 70 ? 6.487 -1.014 -14.109 1.00 90.44 70 LEU A C 1
ATOM 550 O O . LEU A 1 70 ? 6.216 0.134 -14.461 1.00 90.44 70 LEU A O 1
ATOM 554 N N . VAL A 1 71 ? 7.668 -1.576 -14.381 1.00 90.81 71 VAL A N 1
ATOM 555 C CA . VAL A 1 71 ? 8.727 -0.890 -15.139 1.00 90.81 71 VAL A CA 1
ATOM 556 C C . VAL A 1 71 ? 8.342 -0.718 -16.611 1.00 90.81 71 VAL A C 1
ATOM 558 O O . VAL A 1 71 ? 8.643 0.311 -17.198 1.00 90.81 71 VAL A O 1
ATOM 561 N N . SER A 1 72 ? 7.627 -1.664 -17.220 1.00 89.50 72 SER A N 1
ATOM 562 C CA . SER A 1 72 ? 7.183 -1.552 -18.619 1.00 89.50 72 SER A CA 1
ATOM 563 C C . SER A 1 72 ? 6.101 -0.487 -18.790 1.00 89.50 72 SER A C 1
ATOM 565 O O . SER A 1 72 ? 6.144 0.283 -19.745 1.00 89.50 72 SER A O 1
ATOM 567 N N . MET A 1 73 ? 5.170 -0.389 -17.834 1.00 86.62 73 MET A N 1
ATOM 568 C CA . MET A 1 73 ? 4.174 0.687 -17.786 1.00 86.62 73 MET A CA 1
ATOM 569 C C . MET A 1 73 ? 4.831 2.058 -17.594 1.00 86.62 73 MET A C 1
ATOM 571 O O . MET A 1 73 ? 4.310 3.067 -18.068 1.00 86.62 73 MET A O 1
ATOM 575 N N . ARG A 1 74 ? 5.995 2.108 -16.931 1.00 83.12 74 ARG A N 1
ATOM 576 C CA . ARG A 1 74 ? 6.761 3.341 -16.745 1.00 83.12 74 ARG A CA 1
ATOM 577 C C . ARG A 1 74 ? 8.274 3.083 -16.762 1.00 83.12 74 ARG A C 1
ATOM 579 O O . ARG A 1 74 ? 8.876 2.905 -15.701 1.00 83.12 74 ARG A O 1
ATOM 586 N N . PRO 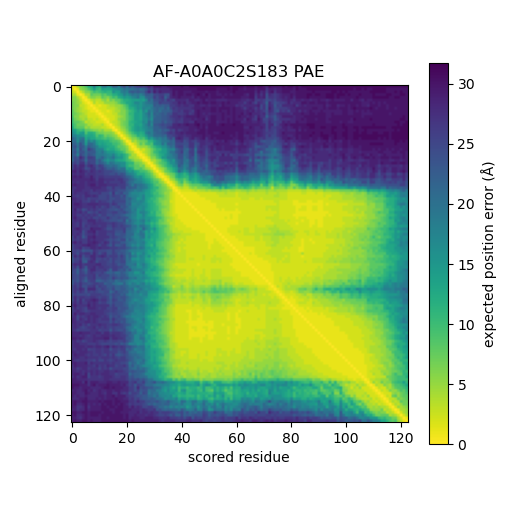A 1 75 ? 8.926 3.177 -17.937 1.00 82.69 75 PRO A N 1
ATOM 587 C CA . PRO A 1 75 ? 10.344 2.822 -18.101 1.00 82.69 75 PRO A CA 1
ATOM 588 C C . PRO A 1 75 ? 11.337 3.639 -17.263 1.00 82.69 75 PRO A C 1
ATOM 590 O O . PRO A 1 75 ? 12.488 3.245 -17.110 1.00 82.69 75 PRO A O 1
ATOM 593 N N . LYS A 1 76 ? 10.914 4.791 -16.725 1.00 84.62 76 LYS A N 1
ATOM 594 C CA . LYS A 1 76 ? 11.737 5.659 -15.864 1.00 84.62 76 LYS A CA 1
ATOM 595 C C . LYS A 1 76 ? 11.681 5.292 -14.378 1.00 84.62 76 LYS A C 1
ATOM 597 O O . LYS A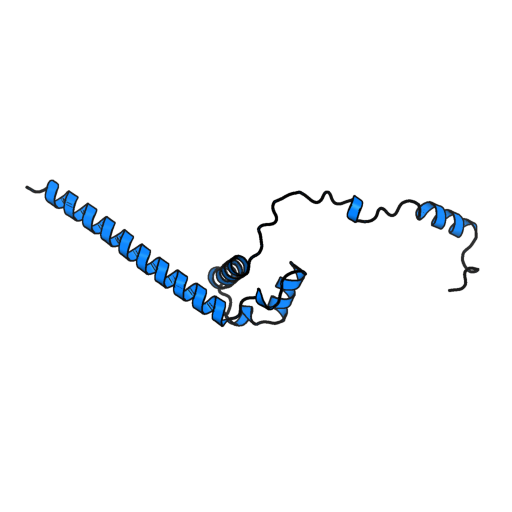 1 76 ? 12.384 5.924 -13.593 1.00 84.62 76 LYS A O 1
ATOM 602 N N . THR A 1 77 ? 10.846 4.329 -13.991 1.00 86.50 77 THR A N 1
ATOM 603 C CA . THR A 1 77 ? 10.733 3.880 -12.600 1.00 86.50 77 THR A CA 1
ATOM 604 C C . THR A 1 77 ? 12.042 3.243 -12.155 1.00 86.50 77 THR A C 1
ATOM 606 O O . THR A 1 77 ? 12.544 2.307 -12.781 1.00 86.50 77 THR A O 1
ATOM 609 N N . LYS A 1 78 ? 12.609 3.749 -11.061 1.00 88.62 78 LYS A N 1
ATOM 610 C CA . LYS A 1 78 ? 13.839 3.209 -10.480 1.00 88.62 78 LYS A CA 1
ATOM 611 C C . LYS A 1 78 ? 13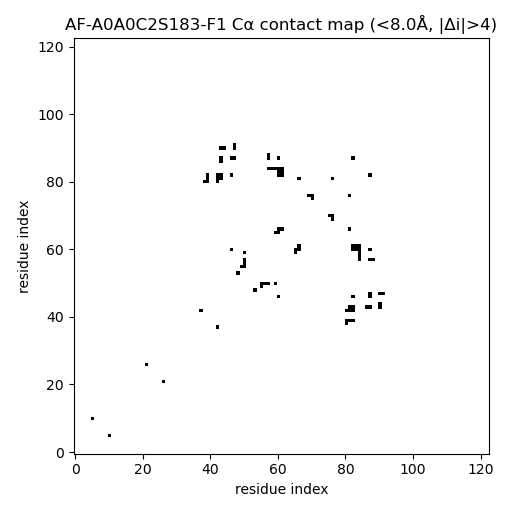.518 2.003 -9.609 1.00 88.62 78 LYS A C 1
ATOM 613 O O . LYS A 1 78 ? 12.478 1.931 -8.962 1.00 88.62 78 LYS A O 1
ATOM 618 N N . ARG A 1 79 ? 14.476 1.085 -9.485 1.00 87.19 79 ARG A N 1
ATOM 619 C CA . ARG A 1 79 ? 14.338 -0.084 -8.602 1.00 87.19 79 ARG A CA 1
ATOM 620 C C . ARG A 1 79 ? 14.086 0.298 -7.136 1.00 87.19 79 ARG A C 1
ATOM 622 O O . ARG A 1 79 ? 13.373 -0.421 -6.452 1.00 87.19 79 ARG A O 1
ATOM 629 N N . SER A 1 80 ? 14.635 1.422 -6.672 1.00 89.44 80 SER A N 1
ATOM 630 C CA . SER A 1 80 ? 14.433 1.955 -5.314 1.00 89.44 80 SER A CA 1
ATOM 631 C C . SER A 1 80 ? 13.018 2.482 -5.047 1.00 89.44 80 SER A C 1
ATOM 633 O O . SER A 1 80 ? 12.649 2.685 -3.892 1.00 89.44 80 SER A O 1
ATOM 635 N N . GLU A 1 81 ? 12.247 2.747 -6.103 1.00 90.44 81 GLU A N 1
ATOM 636 C CA . GLU A 1 81 ? 10.864 3.228 -6.024 1.00 90.44 81 GLU A CA 1
ATOM 637 C C . GLU A 1 81 ? 9.861 2.069 -5.990 1.00 90.44 81 GLU A C 1
ATOM 639 O O . GLU A 1 81 ? 8.711 2.265 -5.607 1.00 90.44 81 GLU A O 1
ATOM 644 N N . LEU A 1 82 ? 10.286 0.860 -6.379 1.00 93.38 82 LEU A N 1
ATOM 645 C CA . LEU A 1 82 ? 9.434 -0.321 -6.358 1.00 93.38 82 LEU A CA 1
ATOM 646 C C . LEU A 1 82 ? 9.287 -0.837 -4.922 1.00 93.38 82 LEU A C 1
ATOM 648 O O . LEU A 1 82 ? 10.302 -1.118 -4.276 1.00 93.38 82 LEU A O 1
ATOM 652 N N . PRO A 1 83 ? 8.054 -1.020 -4.428 1.00 95.12 83 PRO A N 1
ATOM 653 C CA . PRO A 1 83 ? 7.839 -1.518 -3.084 1.00 95.12 83 PRO A CA 1
ATOM 654 C C . PRO A 1 83 ? 8.258 -2.986 -2.969 1.00 95.12 83 PRO A C 1
ATOM 656 O O . PRO A 1 83 ? 8.117 -3.797 -3.895 1.00 95.12 83 PRO A O 1
ATOM 659 N N . SER A 1 84 ? 8.781 -3.339 -1.804 1.00 96.06 84 SER A N 1
ATOM 660 C CA . SER A 1 84 ? 8.929 -4.724 -1.379 1.00 96.06 84 SER A CA 1
ATOM 661 C C . SER A 1 84 ? 7.653 -5.230 -0.709 1.00 96.06 84 SER A C 1
ATOM 663 O O . SER A 1 84 ? 6.797 -4.457 -0.277 1.00 96.06 84 SER A O 1
ATOM 665 N N . THR A 1 85 ? 7.547 -6.551 -0.568 1.00 97.19 85 THR A N 1
ATOM 666 C CA . THR A 1 85 ? 6.504 -7.179 0.255 1.00 97.19 85 THR A CA 1
ATOM 667 C C . THR A 1 85 ? 6.468 -6.615 1.679 1.00 97.19 85 THR A C 1
ATOM 669 O O . THR A 1 85 ? 5.385 -6.406 2.222 1.00 97.19 85 THR A O 1
ATOM 672 N N . HIS A 1 86 ? 7.632 -6.324 2.269 1.00 97.38 86 HIS A N 1
ATOM 673 C CA . HIS A 1 86 ? 7.708 -5.738 3.605 1.00 97.38 86 HIS A CA 1
ATOM 674 C C . HIS A 1 86 ? 7.126 -4.320 3.634 1.00 97.38 86 HIS A C 1
ATOM 676 O O . HIS A 1 86 ? 6.280 -4.040 4.478 1.00 97.38 86 HIS A O 1
ATOM 682 N N . ASP A 1 87 ? 7.501 -3.467 2.671 1.00 96.75 87 ASP A N 1
ATOM 683 C CA . ASP A 1 87 ? 6.992 -2.090 2.586 1.00 96.75 87 ASP A CA 1
ATOM 684 C C . ASP A 1 87 ? 5.459 -2.066 2.519 1.00 96.75 87 ASP A C 1
ATOM 686 O O . ASP A 1 87 ? 4.812 -1.296 3.224 1.00 96.75 87 ASP A O 1
ATOM 690 N N . ILE A 1 88 ? 4.869 -2.947 1.705 1.00 97.06 88 ILE A N 1
ATOM 691 C CA . ILE A 1 88 ? 3.411 -3.044 1.553 1.00 97.06 88 ILE A CA 1
ATOM 692 C C . ILE A 1 88 ? 2.755 -3.577 2.821 1.00 97.06 88 ILE A C 1
ATOM 694 O O . ILE A 1 88 ? 1.751 -3.021 3.255 1.00 97.06 88 ILE A O 1
ATOM 698 N N . SER A 1 89 ? 3.317 -4.619 3.438 1.00 97.81 89 SER A N 1
ATOM 699 C CA . SER A 1 89 ? 2.772 -5.181 4.676 1.00 97.81 89 SER A CA 1
ATOM 700 C C . SER A 1 89 ? 2.751 -4.149 5.803 1.00 97.81 89 SER A C 1
ATOM 702 O O . SER A 1 89 ? 1.744 -4.024 6.496 1.00 97.81 89 SER A O 1
ATOM 704 N N . VAL A 1 90 ? 3.845 -3.403 5.981 1.00 98.06 90 VAL A N 1
ATOM 705 C CA . VAL A 1 90 ? 3.939 -2.339 6.989 1.00 98.06 90 VAL A CA 1
ATOM 706 C C . VAL A 1 90 ? 2.964 -1.212 6.668 1.00 98.06 90 VAL A C 1
ATOM 708 O O . VAL A 1 90 ? 2.248 -0.752 7.551 1.00 98.06 90 VAL A O 1
ATOM 711 N N . TYR A 1 91 ? 2.884 -0.799 5.401 1.00 97.75 91 TYR A N 1
ATOM 712 C CA . TYR A 1 91 ? 1.954 0.242 4.977 1.00 97.75 91 TYR A CA 1
ATOM 713 C C . TYR A 1 91 ? 0.495 -0.133 5.267 1.00 97.75 91 TYR A C 1
ATOM 715 O O . TYR A 1 91 ? -0.223 0.652 5.879 1.00 97.75 91 TYR A O 1
ATOM 723 N N . ILE A 1 92 ? 0.070 -1.341 4.885 1.00 97.69 92 ILE A N 1
ATOM 724 C CA . ILE A 1 92 ? -1.290 -1.839 5.141 1.00 97.69 92 ILE A CA 1
ATOM 725 C C . ILE A 1 92 ? -1.562 -1.909 6.645 1.00 97.69 92 ILE A C 1
ATOM 727 O O . ILE A 1 92 ? -2.619 -1.470 7.093 1.00 97.69 92 ILE A O 1
ATOM 731 N N . HIS A 1 93 ? -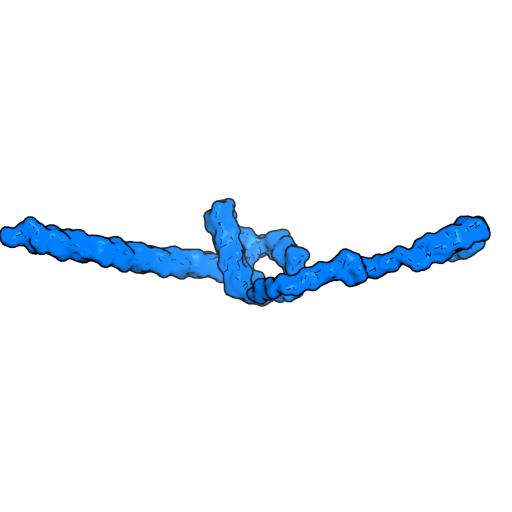0.611 -2.428 7.427 1.00 97.81 93 HIS A N 1
ATOM 732 C CA . HIS A 1 93 ? -0.747 -2.505 8.878 1.00 97.81 93 HIS A CA 1
ATOM 733 C C . HIS A 1 93 ? -0.963 -1.121 9.498 1.00 97.81 93 HIS A C 1
ATOM 735 O O . HIS A 1 93 ? -1.935 -0.929 10.225 1.00 97.81 93 HIS A O 1
ATOM 741 N N . ASN A 1 94 ? -0.117 -0.149 9.156 1.00 97.88 94 ASN A N 1
ATOM 742 C CA . ASN A 1 94 ? -0.218 1.211 9.682 1.00 97.88 94 ASN A CA 1
ATOM 743 C C . ASN A 1 94 ? -1.549 1.863 9.291 1.00 97.88 94 ASN A C 1
ATOM 745 O O . ASN A 1 94 ? -2.237 2.397 10.150 1.00 97.88 94 ASN A O 1
ATOM 749 N N . GLN A 1 95 ? -1.965 1.739 8.026 1.00 97.12 95 GLN A N 1
ATOM 750 C CA . GLN A 1 95 ? -3.259 2.259 7.572 1.00 97.12 95 GLN A CA 1
ATOM 751 C C . GLN A 1 95 ? -4.441 1.621 8.316 1.00 97.12 95 GLN A C 1
ATOM 753 O O . GLN A 1 95 ? -5.412 2.303 8.632 1.00 97.12 95 GLN A O 1
ATOM 758 N N . CYS A 1 96 ? -4.362 0.325 8.628 1.00 96.81 96 CYS A N 1
ATOM 759 C CA . CYS A 1 96 ? -5.380 -0.365 9.416 1.00 96.81 96 CYS A CA 1
ATOM 760 C C . CYS A 1 96 ? -5.428 0.153 10.861 1.00 96.81 96 CYS A C 1
ATOM 762 O O . CYS A 1 96 ? -6.507 0.438 11.378 1.00 96.81 96 CYS A O 1
ATOM 764 N N . VAL A 1 97 ? -4.267 0.324 11.500 1.00 98.19 97 VAL A N 1
ATOM 765 C CA . VAL A 1 97 ? -4.164 0.882 12.857 1.00 98.19 97 VAL A CA 1
ATOM 766 C C . VAL A 1 97 ? -4.714 2.308 12.906 1.00 98.19 97 VAL A C 1
ATOM 768 O O . VAL A 1 97 ? -5.532 2.609 13.777 1.00 98.19 97 VAL A O 1
ATOM 771 N N . ASP A 1 98 ? -4.330 3.156 11.951 1.00 97.94 98 ASP A N 1
ATOM 772 C CA . ASP A 1 98 ? -4.816 4.534 11.841 1.00 97.94 98 ASP A CA 1
ATOM 773 C C . ASP A 1 98 ? -6.340 4.569 11.665 1.00 97.94 98 ASP A C 1
ATOM 775 O O . ASP A 1 98 ? -7.039 5.327 12.342 1.00 97.94 98 ASP A O 1
ATOM 779 N N . TRP A 1 99 ? -6.876 3.697 10.804 1.00 97.19 99 TRP A N 1
ATOM 780 C CA . TRP A 1 99 ? -8.315 3.577 10.590 1.00 97.19 99 TRP A CA 1
ATOM 781 C C . TRP A 1 99 ? -9.056 3.117 11.851 1.00 97.19 99 TRP A C 1
ATOM 783 O O . TRP A 1 99 ? -10.073 3.708 12.203 1.00 97.19 99 TRP A O 1
ATOM 793 N N . LEU A 1 100 ? -8.541 2.117 12.575 1.00 97.88 100 LEU A N 1
ATOM 794 C CA . LEU A 1 100 ? -9.134 1.655 13.835 1.00 97.88 100 LEU A CA 1
ATOM 795 C C . LEU A 1 100 ? -9.115 2.745 14.913 1.00 97.88 100 LEU A C 1
ATOM 797 O O . LEU A 1 100 ? -10.084 2.896 15.660 1.00 97.88 100 LEU A O 1
ATOM 801 N N . ALA A 1 101 ? -8.030 3.518 14.994 1.00 97.62 101 ALA A N 1
ATOM 802 C CA . ALA A 1 101 ? -7.922 4.635 15.924 1.00 97.62 101 ALA A CA 1
ATOM 803 C C . ALA A 1 101 ? -8.952 5.730 15.607 1.00 97.62 101 ALA A C 1
ATOM 805 O O . ALA A 1 101 ? -9.638 6.212 16.514 1.00 97.62 101 ALA A O 1
ATOM 806 N N . GLN A 1 102 ? -9.104 6.077 14.326 1.00 96.75 102 GLN A N 1
ATOM 807 C CA . GLN A 1 102 ? -10.103 7.043 13.877 1.00 96.75 102 GLN A CA 1
ATOM 808 C C . GLN A 1 102 ? -11.528 6.531 14.123 1.00 96.75 102 GLN A C 1
ATOM 810 O O . GLN A 1 102 ? -12.344 7.247 14.696 1.00 96.75 102 GLN A O 1
ATOM 815 N N . LEU A 1 103 ? -11.805 5.267 13.801 1.00 96.75 103 LEU A N 1
ATOM 816 C CA . LEU A 1 103 ? -13.106 4.642 14.030 1.00 96.75 103 LEU A CA 1
ATOM 817 C C . LEU A 1 103 ? -13.491 4.663 15.514 1.00 96.75 103 LEU A C 1
ATOM 819 O O . LEU A 1 103 ? -14.617 5.013 15.863 1.00 96.75 103 LEU A O 1
ATOM 823 N N . LYS A 1 104 ? -12.550 4.331 16.407 1.00 96.44 104 LYS A N 1
ATOM 824 C CA . LYS A 1 104 ? -12.771 4.410 17.856 1.00 96.44 104 LYS A CA 1
ATOM 825 C C . LYS A 1 104 ? -13.148 5.829 18.277 1.00 96.44 104 LYS A C 1
ATOM 827 O O . LYS A 1 104 ? -14.091 6.001 19.045 1.00 96.44 104 LYS A O 1
ATOM 832 N N . LYS A 1 105 ? -12.422 6.831 17.776 1.00 95.94 105 LYS A N 1
ATOM 833 C CA . LYS A 1 105 ? -12.692 8.243 18.065 1.00 95.94 105 LYS A CA 1
ATOM 834 C C . LYS A 1 105 ? -14.097 8.644 17.610 1.00 95.94 105 LYS A C 1
ATOM 836 O O . LYS A 1 105 ? -14.825 9.249 18.393 1.00 95.94 105 LYS A O 1
ATOM 841 N N . ASP A 1 106 ? -14.490 8.262 16.400 1.00 94.12 106 ASP A N 1
ATOM 842 C CA . ASP A 1 106 ? -15.797 8.604 15.830 1.00 94.12 106 ASP A CA 1
ATOM 843 C C . ASP A 1 106 ? -16.951 7.962 16.620 1.00 94.12 106 ASP A C 1
ATOM 845 O O . ASP A 1 106 ? -17.951 8.619 16.922 1.00 94.12 106 ASP A O 1
ATOM 849 N N . ILE A 1 107 ? -16.784 6.704 17.041 1.00 93.81 107 ILE A N 1
ATOM 850 C CA . ILE A 1 107 ? -17.759 5.999 17.886 1.00 93.81 107 ILE A CA 1
ATOM 851 C C . ILE A 1 107 ? -17.866 6.651 19.273 1.00 93.81 107 ILE A C 1
ATOM 853 O O . ILE A 1 107 ? -18.975 6.818 19.789 1.00 93.81 107 ILE A O 1
ATOM 857 N N . SER A 1 108 ? -16.743 7.039 19.887 1.00 92.31 108 SER A N 1
ATOM 858 C CA . SER A 1 108 ? -16.743 7.718 21.189 1.00 92.31 108 SER A CA 1
ATOM 859 C C . SER A 1 108 ? -17.471 9.062 21.132 1.00 92.31 108 SER A C 1
ATOM 861 O O . SER A 1 108 ? -18.377 9.278 21.932 1.00 92.31 108 SER A O 1
ATOM 863 N N . VAL A 1 109 ? -17.169 9.911 20.141 1.00 88.56 109 VAL A N 1
ATOM 864 C CA . VAL A 1 109 ? -17.857 11.203 19.951 1.00 88.56 109 VAL A CA 1
ATOM 865 C C . VAL A 1 109 ? -19.361 11.004 19.763 1.00 88.56 109 VAL A C 1
ATOM 867 O O . VAL A 1 109 ? -20.162 11.712 20.371 1.00 88.56 109 VAL A O 1
ATOM 870 N N . SER A 1 110 ? -19.759 10.013 18.959 1.00 85.50 110 SER A N 1
ATOM 871 C CA . SER A 1 110 ? -21.174 9.685 18.775 1.00 85.50 110 SER A CA 1
ATOM 872 C C . SER A 1 110 ? -21.836 9.270 20.092 1.00 85.50 110 SER A C 1
ATOM 874 O O . SER A 1 110 ? -22.928 9.738 20.408 1.00 85.50 110 SER A O 1
ATOM 876 N 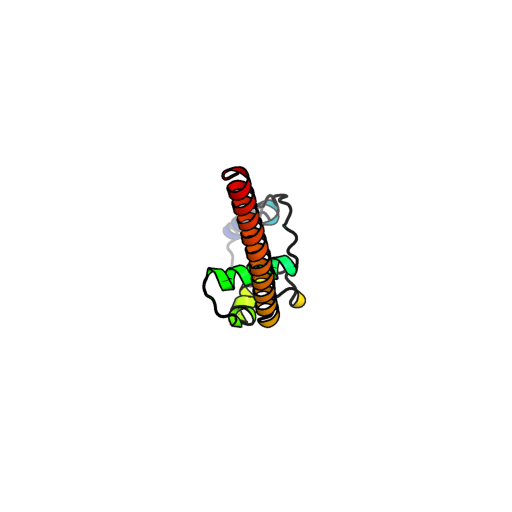N . THR A 1 111 ? -21.163 8.437 20.884 1.00 86.19 111 THR A N 1
ATOM 877 C CA . THR A 1 111 ? -21.668 7.965 22.179 1.00 86.19 111 THR A CA 1
ATOM 878 C C . THR A 1 111 ? -21.861 9.119 23.164 1.00 86.19 111 THR A C 1
ATOM 880 O O . THR A 1 111 ? -22.888 9.178 23.841 1.00 86.19 111 THR A O 1
ATOM 883 N N . ASP A 1 112 ? -20.903 10.043 23.233 1.00 83.38 112 ASP A N 1
ATOM 884 C CA . ASP A 1 112 ? -20.958 11.190 24.142 1.00 83.38 112 ASP A CA 1
ATOM 885 C C . ASP A 1 112 ? -22.077 12.163 23.751 1.00 83.38 112 ASP A C 1
ATOM 887 O O . ASP A 1 112 ? -22.859 12.568 24.612 1.00 83.38 112 ASP A O 1
ATOM 891 N N . TYR A 1 113 ? -22.253 12.427 22.451 1.00 81.75 113 TYR A N 1
ATOM 892 C CA . TYR A 1 113 ? -23.382 13.212 21.9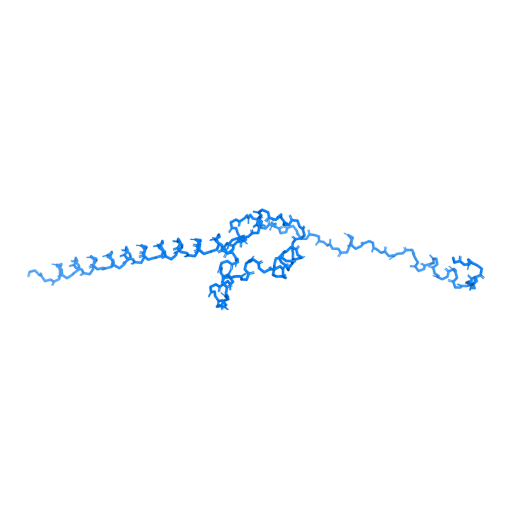39 1.00 81.75 113 TYR A CA 1
ATOM 893 C C . TYR A 1 113 ? -24.741 12.624 22.356 1.00 81.75 113 TYR A C 1
ATOM 895 O O . TYR A 1 113 ? -25.639 13.347 22.795 1.00 81.75 113 TYR A O 1
ATOM 903 N N . TYR A 1 114 ? -24.912 11.302 22.244 1.00 75.75 114 TYR A N 1
ATOM 904 C CA . TYR A 1 114 ? -26.168 10.661 22.638 1.00 75.75 114 TYR A CA 1
ATOM 905 C C . TYR A 1 114 ? -26.405 10.697 24.148 1.00 75.75 114 TYR A C 1
ATOM 907 O O . TYR A 1 114 ? -27.553 10.880 24.544 1.00 75.75 114 TYR A O 1
ATOM 915 N N . LYS A 1 115 ? -25.359 10.567 24.978 1.00 75.50 115 LYS A N 1
ATOM 916 C CA . LYS A 1 115 ? -25.463 10.694 26.443 1.00 75.50 115 LYS A CA 1
ATOM 917 C C . LYS A 1 115 ? -25.883 12.098 26.871 1.00 75.50 115 LYS A C 1
ATOM 919 O O . LYS A 1 115 ? -26.772 12.234 27.705 1.00 75.50 115 LYS A O 1
ATOM 924 N N . GLU A 1 116 ? -25.279 13.132 26.288 1.00 72.06 116 GLU A N 1
ATOM 925 C CA . GLU A 1 116 ? -25.617 14.525 26.599 1.00 72.06 116 GLU A CA 1
ATOM 926 C C . GLU A 1 116 ? -27.081 14.834 26.238 1.00 72.06 116 GLU A C 1
ATOM 928 O O . GLU A 1 116 ? -27.828 15.430 27.021 1.00 72.06 116 GLU A O 1
ATOM 933 N N . LYS A 1 117 ? -27.550 14.328 25.091 1.00 72.00 117 LYS A N 1
ATOM 934 C CA . LYS A 1 117 ? -28.941 14.492 24.656 1.00 72.00 117 LYS A CA 1
ATOM 935 C C . LYS A 1 117 ? -29.949 13.781 25.568 1.00 72.00 117 LYS A C 1
ATOM 937 O O . LYS A 1 117 ? -31.022 14.333 25.815 1.00 72.00 117 LYS A O 1
ATOM 942 N N . THR A 1 118 ? -29.640 12.589 26.085 1.00 69.31 118 THR A N 1
ATOM 943 C CA . THR A 1 118 ? -30.512 11.906 27.060 1.00 69.31 118 THR A CA 1
ATOM 944 C C . THR A 1 118 ? -30.514 12.591 28.423 1.00 69.31 118 THR A C 1
ATOM 946 O O . THR A 1 118 ? -31.575 12.666 29.037 1.00 69.31 118 THR A O 1
ATOM 949 N N . THR A 1 119 ? -29.394 13.164 28.877 1.00 64.62 119 THR A N 1
ATOM 950 C CA . THR A 1 119 ? -29.369 13.947 30.129 1.00 64.62 119 THR A CA 1
ATOM 951 C C . THR A 1 119 ? -30.145 15.261 30.043 1.00 64.62 119 THR A C 1
ATOM 953 O O . THR A 1 119 ? -30.687 15.714 31.041 1.00 64.62 119 THR A O 1
ATOM 956 N N . LEU A 1 120 ? -30.254 15.861 28.855 1.00 63.25 120 LEU A N 1
ATOM 957 C CA . LEU A 1 120 ? -31.039 17.084 28.643 1.00 63.25 120 LEU A CA 1
ATOM 958 C C . LEU A 1 120 ? -32.545 16.827 28.459 1.00 63.25 120 LEU A C 1
ATOM 960 O O . LEU A 1 120 ? -33.331 17.769 28.507 1.00 63.25 120 LEU A O 1
ATOM 964 N N . THR A 1 121 ? -32.959 15.578 28.214 1.00 64.44 121 THR A N 1
ATOM 965 C CA . THR A 1 121 ? -34.365 15.217 27.941 1.00 64.44 121 THR A CA 1
ATOM 966 C C . THR A 1 121 ? -35.066 14.499 29.095 1.00 64.44 121 THR A C 1
ATOM 968 O O . THR A 1 121 ? -36.286 14.376 29.053 1.00 64.44 121 THR A O 1
ATOM 971 N N . ASN A 1 122 ? -34.334 14.093 30.136 1.00 55.25 122 ASN A N 1
ATOM 972 C CA . ASN A 1 122 ? -34.887 13.610 31.404 1.00 55.25 122 ASN A CA 1
ATOM 973 C C . ASN A 1 122 ? -34.335 14.468 32.563 1.00 55.25 122 ASN A C 1
ATOM 975 O O . ASN A 1 122 ? -33.215 14.193 32.998 1.00 55.25 122 ASN A O 1
ATOM 979 N N . PRO A 1 123 ? -35.063 15.509 33.019 1.00 55.69 123 PRO A N 1
ATOM 980 C CA . PRO A 1 123 ? -34.719 16.253 34.232 1.00 55.69 123 PRO A CA 1
ATOM 981 C C . PRO A 1 123 ? -34.892 15.422 35.510 1.00 55.69 123 PRO A C 1
ATOM 983 O O . PRO A 1 123 ? -35.769 14.526 35.531 1.00 55.69 123 PRO A O 1
#